Protein AF-A0A944JZV9-F1 (afdb_monomer)

Radius of gyration: 23.69 Å; Cα contacts (8 Å, |Δi|>4): 90; chains: 1; bounding box: 76×32×78 Å

Secondary structure (DSSP, 8-state):
--------------THHHHHHHHHHHHHHHHHHHHHHHHTHHHHHHHHHHHHS-TT-PPPHHHHHHHHHHHHHHHHHHHHHHHTS-TTT--HHHHHHHHHHHHHHHH-S-TTSSSHHHHHHHHHHHHHHHHHHHHT-----S----

Structure (mmCIF, N/CA/C/O backbone):
data_AF-A0A944JZV9-F1
#
_entry.id   AF-A0A944JZV9-F1
#
loop_
_atom_site.group_PDB
_atom_site.id
_atom_site.type_symbol
_atom_site.label_atom_id
_atom_site.label_alt_id
_atom_site.label_comp_id
_atom_site.label_asym_id
_atom_site.label_entity_id
_atom_site.label_seq_id
_atom_site.pdbx_PDB_ins_code
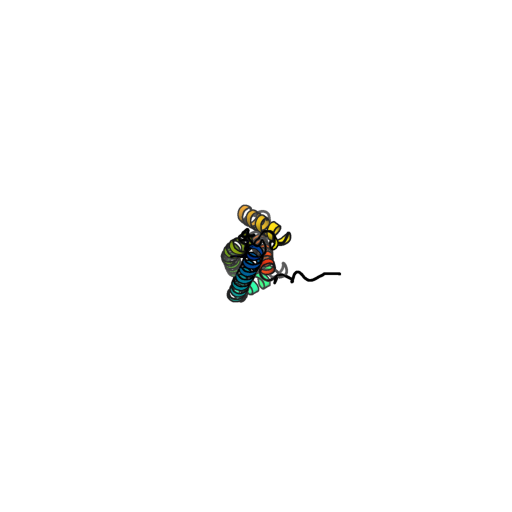_atom_site.Cartn_x
_atom_site.Cartn_y
_atom_site.Cartn_z
_atom_site.occupancy
_atom_site.B_iso_or_equiv
_atom_site.auth_seq_id
_atom_site.auth_comp_id
_atom_site.auth_asym_id
_atom_site.auth_atom_id
_atom_site.pdbx_PDB_model_num
ATOM 1 N N . MET A 1 1 ? -58.603 -4.829 57.679 1.00 36.94 1 MET A N 1
ATOM 2 C CA . MET A 1 1 ? -57.868 -5.885 56.950 1.00 36.94 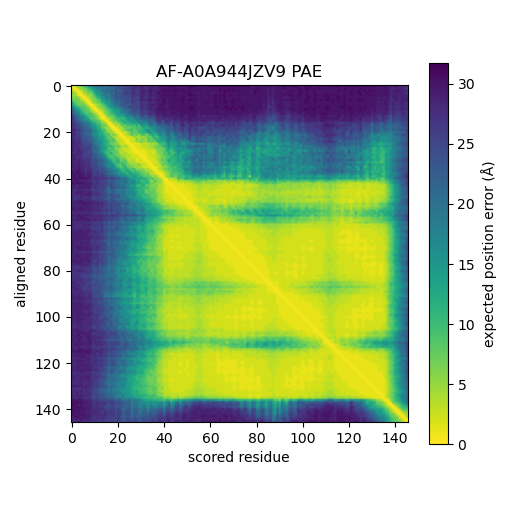1 MET A CA 1
ATOM 3 C C . MET A 1 1 ? -58.111 -5.607 55.468 1.00 36.94 1 MET A C 1
ATOM 5 O O . MET A 1 1 ? -59.273 -5.615 55.103 1.00 36.94 1 MET A O 1
ATOM 9 N N . THR A 1 2 ? -57.180 -5.231 54.589 1.00 39.47 2 THR A N 1
ATOM 10 C CA . THR A 1 2 ? -55.712 -5.109 54.643 1.00 39.47 2 THR A CA 1
ATOM 11 C C . THR A 1 2 ? -55.269 -4.317 53.385 1.00 39.47 2 THR A C 1
ATOM 13 O O . THR A 1 2 ? -55.852 -4.495 52.322 1.00 39.47 2 THR A O 1
ATOM 16 N N . GLU A 1 3 ? -54.308 -3.410 53.574 1.00 35.59 3 GLU A N 1
ATOM 17 C CA . GLU A 1 3 ? -53.279 -2.805 52.689 1.00 35.59 3 GLU A CA 1
ATOM 18 C C . GLU A 1 3 ? -53.262 -2.976 51.140 1.00 35.59 3 GLU A C 1
ATOM 20 O O . GLU A 1 3 ? -53.234 -4.077 50.599 1.00 35.59 3 GLU A O 1
ATOM 25 N N . THR A 1 4 ? -53.076 -1.843 50.440 1.00 48.94 4 THR A N 1
ATOM 26 C CA . THR A 1 4 ? -52.330 -1.648 49.158 1.00 48.94 4 THR A CA 1
ATOM 27 C C . THR A 1 4 ? -50.806 -1.698 49.458 1.00 48.94 4 THR A C 1
ATOM 29 O O . THR A 1 4 ? -50.494 -1.322 50.589 1.00 48.94 4 THR A O 1
ATOM 32 N N . PRO A 1 5 ? -49.814 -2.018 48.564 1.00 61.91 5 PRO A N 1
ATOM 33 C CA . PRO A 1 5 ? -49.722 -1.698 47.117 1.00 61.91 5 PRO A CA 1
ATOM 34 C C . PRO A 1 5 ? -48.903 -2.697 46.230 1.00 61.91 5 PRO A C 1
ATOM 36 O O . PRO A 1 5 ? -48.445 -3.722 46.717 1.00 61.91 5 PRO A O 1
ATOM 39 N N . ARG A 1 6 ? -48.677 -2.404 44.926 1.00 39.75 6 ARG A N 1
ATOM 40 C CA . ARG A 1 6 ? -47.337 -2.186 44.289 1.00 39.75 6 ARG A CA 1
ATOM 41 C C . ARG A 1 6 ? -47.358 -2.292 42.750 1.00 39.75 6 ARG A C 1
ATOM 43 O O . ARG A 1 6 ? -47.843 -3.254 42.168 1.00 39.75 6 ARG A O 1
ATOM 50 N N . ALA A 1 7 ? -46.726 -1.304 42.121 1.00 50.09 7 ALA A N 1
ATOM 51 C CA . ALA A 1 7 ? -46.381 -1.234 40.707 1.00 50.09 7 ALA A CA 1
ATOM 52 C C . ALA A 1 7 ? -45.308 -2.261 40.277 1.00 50.09 7 ALA A C 1
ATOM 54 O O . ALA A 1 7 ? -44.372 -2.544 41.026 1.00 50.09 7 ALA A O 1
ATOM 55 N N . ARG A 1 8 ? -45.390 -2.721 39.023 1.00 46.44 8 ARG A N 1
ATOM 56 C CA . ARG A 1 8 ? -44.278 -3.178 38.163 1.00 46.44 8 ARG A CA 1
ATOM 57 C C . ARG A 1 8 ? -44.655 -2.696 36.759 1.00 46.44 8 ARG A C 1
ATOM 59 O O . ARG A 1 8 ? -45.693 -3.086 36.253 1.00 46.44 8 ARG A O 1
ATOM 66 N N . GLY A 1 9 ? -43.989 -1.723 36.153 1.00 38.88 9 GLY A N 1
ATOM 67 C CA . GLY A 1 9 ? -42.551 -1.652 35.941 1.00 38.88 9 GLY A CA 1
ATOM 68 C C . GLY A 1 9 ? -42.339 -1.845 34.442 1.00 38.88 9 GLY A C 1
ATOM 69 O O . GLY A 1 9 ? -42.088 -2.961 34.001 1.00 38.88 9 GLY A O 1
ATOM 70 N N . GLN A 1 10 ? -42.538 -0.772 33.668 1.00 40.03 10 GLN A N 1
ATOM 71 C CA . GLN A 1 10 ? -42.099 -0.696 32.275 1.00 40.03 10 GLN A CA 1
ATOM 72 C C . GLN A 1 10 ? -40.613 -1.052 32.232 1.00 40.03 10 GLN A C 1
ATOM 74 O O . GLN A 1 10 ? -39.799 -0.414 32.900 1.00 40.03 10 GLN A O 1
ATOM 79 N N . VAL A 1 11 ? -40.265 -2.077 31.457 1.00 44.16 11 VAL A N 1
ATOM 80 C CA . VAL A 1 11 ? -38.877 -2.364 31.108 1.00 44.16 11 VAL A CA 1
ATOM 81 C C . VAL A 1 11 ? -38.456 -1.268 30.136 1.00 44.16 11 VAL A C 1
ATOM 83 O O . VAL A 1 11 ? -38.674 -1.364 28.932 1.00 44.16 11 VAL A O 1
ATOM 86 N N . ALA A 1 12 ? -37.926 -0.173 30.676 1.00 38.59 12 ALA A N 1
ATOM 87 C CA . ALA A 1 12 ? -37.184 0.795 29.893 1.00 38.59 12 ALA A CA 1
ATOM 88 C C . ALA A 1 12 ? -35.928 0.078 29.384 1.00 38.59 12 ALA A C 1
ATOM 90 O O . ALA A 1 12 ? -34.961 -0.098 30.127 1.00 38.59 12 ALA A O 1
ATOM 91 N N . SER A 1 13 ? -35.964 -0.394 28.136 1.00 43.56 13 SER A N 1
ATOM 92 C CA . SER A 1 13 ? -34.763 -0.802 27.414 1.00 43.56 13 SER A CA 1
ATOM 93 C C . SER A 1 13 ? -33.809 0.386 27.419 1.00 43.56 13 SER A C 1
ATOM 95 O O . SER A 1 13 ? -34.057 1.403 26.773 1.00 43.56 13 SER A O 1
ATOM 97 N N . ARG A 1 14 ? -32.758 0.281 28.233 1.00 41.41 14 ARG A N 1
ATOM 98 C CA . ARG A 1 14 ? -31.725 1.300 28.376 1.00 41.41 14 ARG A CA 1
ATOM 99 C C . ARG A 1 14 ? -31.050 1.505 27.014 1.00 41.41 14 ARG A C 1
ATOM 101 O O . ARG A 1 14 ? -30.467 0.554 26.500 1.00 41.41 14 ARG A O 1
ATOM 108 N N . PRO A 1 15 ? -31.062 2.719 26.441 1.00 46.97 15 PRO A N 1
ATOM 109 C CA . PRO A 1 15 ? -30.333 3.011 25.205 1.00 46.97 15 PRO A CA 1
ATOM 110 C C . PRO A 1 15 ? -28.800 2.984 25.375 1.00 46.97 15 PRO A C 1
ATOM 112 O O . PRO A 1 15 ? -28.084 3.063 24.383 1.00 46.97 15 PRO A O 1
ATOM 115 N N . ASN A 1 16 ? -28.289 2.831 26.604 1.00 45.12 16 ASN A N 1
ATOM 116 C CA . ASN A 1 16 ? -26.858 2.918 26.914 1.00 45.12 16 ASN A CA 1
ATOM 117 C C . ASN A 1 16 ? -26.060 1.639 26.599 1.00 45.12 16 ASN A C 1
ATOM 119 O O . ASN A 1 16 ? -24.905 1.715 26.208 1.00 45.12 16 ASN A O 1
ATOM 123 N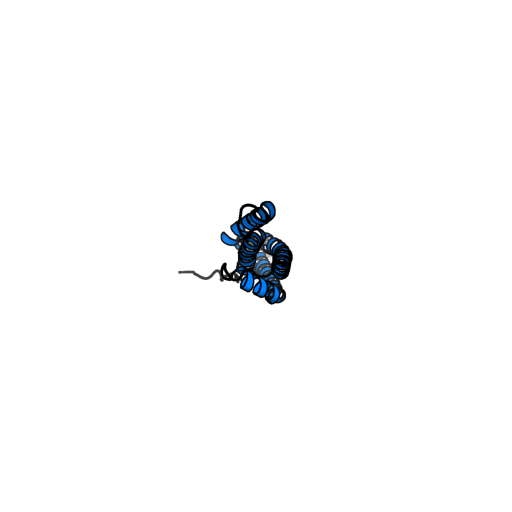 N . GLU A 1 17 ? -26.680 0.459 26.696 1.00 40.16 17 GLU A N 1
ATOM 124 C CA . GLU A 1 17 ? -25.961 -0.827 26.599 1.00 40.16 17 GLU A CA 1
ATOM 125 C C . GLU A 1 17 ? -25.497 -1.155 25.168 1.00 40.16 17 GLU A C 1
ATOM 127 O O . GLU A 1 17 ? -24.546 -1.902 24.954 1.00 40.16 17 GLU A O 1
ATOM 132 N N . ARG A 1 18 ? -26.158 -0.572 24.160 1.00 45.72 18 ARG A N 1
ATOM 133 C CA . ARG A 1 18 ? -25.833 -0.800 22.745 1.00 45.72 18 ARG A CA 1
ATOM 134 C C . ARG A 1 18 ? -24.648 0.045 22.275 1.00 45.72 18 ARG A C 1
ATOM 136 O O . ARG A 1 18 ? -23.863 -0.430 21.462 1.00 45.72 18 ARG A O 1
ATOM 143 N N . ALA A 1 19 ? -24.530 1.272 22.782 1.00 44.44 19 ALA A N 1
ATOM 144 C CA . ALA A 1 19 ? -23.432 2.178 22.455 1.00 44.44 19 ALA A CA 1
ATOM 145 C C . ALA A 1 19 ? -22.128 1.736 23.137 1.00 44.44 19 ALA A C 1
ATOM 147 O O . ALA A 1 19 ? -21.094 1.670 22.474 1.00 44.44 19 ALA A O 1
ATO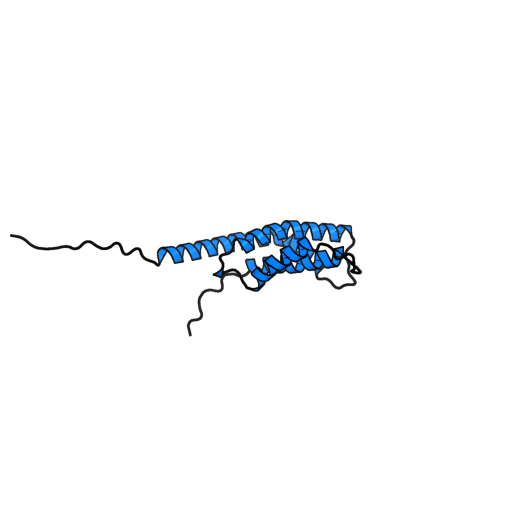M 148 N N . ASP A 1 20 ? -22.209 1.327 24.410 1.00 46.41 20 ASP A N 1
ATOM 149 C CA . ASP A 1 20 ? -21.059 0.833 25.178 1.00 46.41 20 ASP A CA 1
ATOM 150 C C . ASP A 1 20 ? -20.466 -0.447 24.554 1.00 46.41 20 ASP A C 1
ATOM 152 O O . ASP A 1 20 ? -19.251 -0.549 24.376 1.00 46.41 20 ASP A O 1
ATOM 156 N N . ASN A 1 21 ? -21.311 -1.381 24.096 1.00 47.19 21 ASN A N 1
ATOM 157 C CA . ASN A 1 21 ? -20.848 -2.582 23.386 1.00 47.19 21 ASN A CA 1
ATOM 158 C C . ASN A 1 21 ? -20.271 -2.279 21.994 1.00 47.19 21 ASN A C 1
ATOM 160 O O . ASN A 1 21 ? -19.355 -2.964 21.543 1.00 47.19 21 ASN A O 1
ATOM 164 N N . SER A 1 22 ? -20.784 -1.262 21.296 1.00 44.06 22 SER A N 1
ATOM 165 C CA . SER A 1 22 ? -20.278 -0.890 19.969 1.00 44.06 22 SER A CA 1
ATOM 166 C C . SER A 1 22 ? -18.896 -0.239 20.050 1.00 44.06 22 SER A C 1
ATOM 168 O O . SER A 1 22 ? -18.033 -0.528 19.223 1.00 44.06 22 SER A O 1
ATOM 170 N N . ALA A 1 23 ? -18.665 0.600 21.062 1.00 46.84 23 ALA A N 1
ATOM 171 C CA . ALA A 1 23 ? -17.369 1.227 21.308 1.00 46.84 23 ALA A CA 1
ATOM 172 C C . ALA A 1 23 ? -16.314 0.209 21.774 1.00 46.84 23 ALA A C 1
ATOM 174 O O . ALA A 1 23 ? -15.176 0.249 21.307 1.00 46.84 23 ALA A O 1
ATOM 175 N N . ALA A 1 24 ? -16.698 -0.742 22.634 1.00 48.91 24 ALA A N 1
ATOM 176 C CA . ALA A 1 24 ? -15.818 -1.826 23.068 1.00 48.91 24 ALA A CA 1
ATOM 177 C C . ALA A 1 24 ? -15.379 -2.718 21.890 1.00 48.91 24 ALA A C 1
ATOM 179 O O . ALA A 1 24 ? -14.185 -2.960 21.722 1.00 48.91 24 ALA A O 1
ATOM 180 N N . ASN A 1 25 ? -16.312 -3.105 21.013 1.00 52.38 25 ASN A N 1
ATOM 181 C CA . ASN A 1 25 ? -16.006 -3.899 19.816 1.00 52.38 25 ASN A CA 1
ATOM 182 C C . ASN A 1 25 ? -15.117 -3.146 18.816 1.00 52.38 25 ASN A C 1
ATOM 184 O O . ASN A 1 25 ? -14.249 -3.741 18.184 1.00 52.38 25 ASN A O 1
ATOM 188 N N . ALA A 1 26 ? -15.316 -1.834 18.671 1.00 48.06 26 ALA A N 1
ATOM 189 C CA . ALA A 1 26 ? -14.486 -1.001 17.808 1.00 48.06 26 ALA A CA 1
ATOM 190 C C . ALA A 1 26 ? -13.055 -0.843 18.357 1.00 48.06 26 ALA A C 1
ATOM 192 O O . ALA A 1 26 ? -12.098 -0.842 17.586 1.00 48.06 26 ALA A O 1
ATOM 193 N N . SER A 1 27 ? -12.906 -0.764 19.683 1.00 48.56 27 SER A N 1
ATOM 194 C CA . SER A 1 27 ? -11.610 -0.728 20.372 1.00 48.56 27 SER A CA 1
ATOM 195 C C . SER A 1 27 ? -10.861 -2.063 20.262 1.00 48.56 27 SER A C 1
ATOM 197 O O . SER A 1 27 ? -9.672 -2.087 19.952 1.00 48.56 27 SER A O 1
ATOM 199 N N . GLU A 1 28 ? -11.563 -3.188 20.424 1.00 51.06 28 GLU A N 1
ATOM 200 C CA . GLU A 1 28 ? -10.990 -4.527 20.251 1.00 51.06 28 GLU A CA 1
ATOM 201 C C . GLU A 1 28 ? -10.582 -4.785 18.792 1.00 51.06 28 GLU A C 1
ATOM 203 O O . GLU A 1 28 ? -9.477 -5.264 18.532 1.00 51.06 28 GLU A O 1
ATOM 208 N N . ALA A 1 29 ? -11.412 -4.368 17.828 1.00 50.53 29 ALA A N 1
ATOM 209 C CA . ALA A 1 29 ? -11.058 -4.392 16.412 1.00 50.53 29 ALA A CA 1
ATOM 210 C C . ALA A 1 29 ? -9.818 -3.529 16.134 1.00 50.53 29 ALA A C 1
ATOM 212 O O . ALA A 1 29 ? -8.878 -4.006 15.505 1.00 50.53 29 ALA A O 1
ATOM 213 N N . ALA A 1 30 ? -9.756 -2.300 16.653 1.00 49.84 30 ALA A N 1
ATOM 214 C CA . ALA A 1 30 ? -8.590 -1.431 16.498 1.00 49.84 30 ALA A CA 1
ATOM 215 C C . ALA A 1 30 ? -7.312 -2.046 17.097 1.00 49.84 30 ALA A C 1
ATOM 217 O O . ALA A 1 30 ? -6.248 -1.959 16.486 1.00 49.84 30 ALA A O 1
ATOM 218 N N . HIS A 1 31 ? -7.410 -2.728 18.243 1.00 49.19 31 HIS A N 1
ATOM 219 C CA . HIS A 1 31 ? -6.270 -3.385 18.884 1.00 49.19 31 HIS A CA 1
ATOM 220 C C . HIS A 1 31 ? -5.751 -4.581 18.070 1.00 49.19 31 HIS A C 1
ATOM 222 O O . HIS A 1 31 ? -4.556 -4.662 17.790 1.00 49.19 31 HIS A O 1
ATOM 228 N N . VAL A 1 32 ? -6.641 -5.464 17.602 1.00 53.28 32 VAL A N 1
ATOM 229 C CA . VAL A 1 32 ? -6.276 -6.603 16.735 1.00 53.28 32 VAL A CA 1
ATOM 230 C C . VAL A 1 32 ? -5.652 -6.120 15.419 1.00 53.28 32 VAL A C 1
ATOM 232 O O . VAL A 1 32 ? -4.692 -6.716 14.921 1.00 53.28 32 VAL A O 1
ATOM 235 N N . LEU A 1 33 ? -6.158 -5.013 14.871 1.00 51.12 33 LEU A N 1
ATOM 236 C CA . LEU A 1 33 ? -5.637 -4.381 13.660 1.00 51.12 33 LEU A CA 1
ATOM 237 C C . LEU A 1 33 ? -4.243 -3.777 13.880 1.00 51.12 33 LEU A C 1
ATOM 239 O O . LEU A 1 33 ? -3.357 -3.978 13.046 1.00 51.12 33 LEU A O 1
ATOM 243 N N . ALA A 1 34 ? -4.013 -3.113 15.015 1.00 53.59 34 ALA A N 1
ATOM 244 C CA . ALA A 1 34 ? -2.715 -2.555 15.383 1.00 53.59 34 ALA A CA 1
ATOM 245 C C . ALA A 1 34 ? -1.638 -3.645 15.540 1.00 53.59 34 ALA A C 1
ATOM 247 O O . ALA A 1 3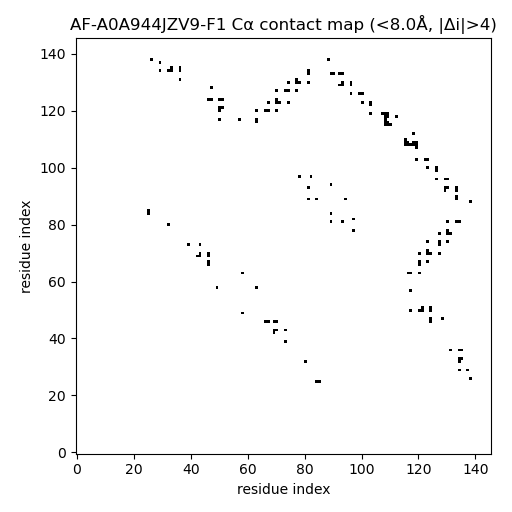4 ? -0.574 -3.543 14.928 1.00 53.59 34 ALA A O 1
ATOM 248 N N . THR A 1 35 ? -1.932 -4.740 16.250 1.00 53.25 35 THR A N 1
ATOM 249 C CA . THR A 1 35 ? -0.995 -5.870 16.407 1.00 53.25 35 THR A CA 1
ATOM 250 C C . THR A 1 35 ? -0.691 -6.553 15.072 1.00 53.25 35 THR A C 1
ATOM 252 O O . THR A 1 35 ? 0.444 -6.933 14.790 1.00 53.25 35 THR A O 1
ATOM 255 N N . ALA A 1 36 ? -1.688 -6.671 14.191 1.00 52.62 36 ALA A N 1
ATOM 256 C CA . ALA A 1 36 ? -1.472 -7.232 12.866 1.00 52.62 36 ALA A CA 1
ATOM 257 C C . ALA A 1 36 ? -0.590 -6.315 11.994 1.00 52.62 36 ALA A C 1
ATOM 259 O O . ALA A 1 36 ? 0.170 -6.801 11.157 1.00 52.62 36 ALA A O 1
ATOM 260 N N . VAL A 1 37 ? -0.670 -4.988 12.148 1.00 57.25 37 VAL A N 1
ATOM 261 C CA . VAL A 1 37 ? 0.229 -4.036 11.468 1.00 57.25 37 VAL A CA 1
ATOM 262 C C . VAL A 1 37 ? 1.682 -4.184 11.946 1.00 57.25 37 VAL A C 1
ATOM 264 O O . VAL A 1 37 ? 2.584 -4.065 11.117 1.00 57.25 37 VAL A O 1
ATOM 267 N N . GLU A 1 38 ? 1.920 -4.507 13.220 1.00 59.50 38 GLU A N 1
ATOM 268 C CA . GLU A 1 38 ? 3.271 -4.718 13.770 1.00 59.50 38 GLU A CA 1
ATOM 269 C C . GLU A 1 38 ? 3.975 -5.950 13.177 1.00 59.50 38 GLU A C 1
ATOM 271 O O . GLU A 1 38 ? 5.117 -5.836 12.731 1.00 59.50 38 GLU A O 1
ATOM 276 N N . ASP A 1 39 ? 3.284 -7.090 13.054 1.00 57.53 39 ASP A N 1
ATOM 277 C CA . ASP A 1 39 ? 3.834 -8.322 12.449 1.00 57.53 39 ASP A CA 1
ATOM 278 C C . ASP A 1 39 ? 4.187 -8.139 10.955 1.00 57.53 39 ASP A C 1
ATOM 280 O O . ASP A 1 39 ? 5.136 -8.712 10.423 1.00 57.53 39 ASP A O 1
ATOM 284 N N . ARG A 1 40 ? 3.462 -7.244 10.271 1.00 65.88 40 ARG A N 1
ATOM 285 C CA . ARG A 1 40 ? 3.678 -6.871 8.858 1.00 65.88 40 ARG A CA 1
ATOM 286 C C . ARG A 1 40 ? 4.667 -5.713 8.684 1.00 65.88 40 ARG A C 1
ATOM 288 O O . ARG A 1 40 ? 4.995 -5.342 7.552 1.00 65.88 40 ARG A O 1
ATOM 295 N N . GLY A 1 41 ? 5.113 -5.119 9.789 1.00 68.81 41 GLY A N 1
ATOM 296 C CA . GLY A 1 41 ? 5.804 -3.837 9.813 1.00 68.81 41 GLY A CA 1
ATOM 297 C C . GLY A 1 41 ? 7.157 -3.865 9.111 1.00 68.81 41 GLY A C 1
ATOM 298 O O . GLY A 1 41 ? 7.488 -2.911 8.414 1.00 68.81 41 GLY A O 1
ATOM 299 N N . SER A 1 42 ? 7.920 -4.957 9.231 1.00 71.62 42 SER A N 1
ATOM 300 C CA . SER A 1 42 ? 9.282 -5.034 8.679 1.00 71.62 42 SER A CA 1
ATOM 301 C C . SER A 1 42 ? 9.301 -5.017 7.143 1.00 71.62 42 SER A C 1
ATOM 303 O O . SER A 1 42 ? 9.985 -4.187 6.536 1.00 71.62 42 SER A O 1
ATOM 305 N N . ASP A 1 43 ? 8.480 -5.857 6.507 1.00 79.50 43 ASP A N 1
ATOM 306 C CA . ASP A 1 43 ? 8.412 -5.975 5.045 1.00 79.50 43 ASP A CA 1
ATOM 307 C C . ASP A 1 43 ? 7.840 -4.708 4.391 1.00 79.50 43 ASP A C 1
ATOM 309 O O . ASP A 1 43 ? 8.346 -4.227 3.369 1.00 79.50 43 ASP A O 1
ATOM 313 N N . LEU A 1 44 ? 6.801 -4.127 5.002 1.00 83.88 44 LEU A N 1
ATOM 314 C CA . LEU A 1 44 ? 6.210 -2.872 4.543 1.00 83.88 44 LEU A CA 1
ATOM 315 C C . LEU A 1 44 ? 7.163 -1.691 4.729 1.00 83.88 44 LEU A C 1
ATOM 317 O O . LEU A 1 44 ? 7.305 -0.881 3.813 1.00 83.88 44 LEU A O 1
ATOM 321 N N . LEU A 1 45 ? 7.859 -1.603 5.864 1.00 80.06 45 LEU A N 1
ATOM 322 C CA . LEU A 1 45 ? 8.824 -0.536 6.124 1.00 80.06 45 LEU A CA 1
ATOM 323 C C . LEU A 1 45 ? 9.980 -0.569 5.120 1.00 80.06 45 LEU A C 1
ATOM 325 O O . LEU A 1 45 ? 10.371 0.479 4.597 1.00 80.06 45 LEU A O 1
ATOM 329 N N . ALA A 1 46 ? 10.494 -1.759 4.801 1.00 81.25 46 ALA A N 1
ATOM 330 C CA . ALA A 1 46 ? 11.513 -1.931 3.773 1.00 81.25 46 ALA A CA 1
ATOM 331 C C . ALA A 1 46 ? 11.011 -1.456 2.397 1.00 81.25 46 ALA A C 1
ATOM 333 O O . ALA A 1 46 ? 11.682 -0.659 1.734 1.00 81.25 46 ALA A O 1
ATOM 334 N N . ALA A 1 47 ? 9.805 -1.874 1.992 1.00 84.56 47 ALA A N 1
ATOM 335 C CA . ALA A 1 47 ? 9.197 -1.444 0.734 1.00 84.56 47 ALA A CA 1
ATOM 336 C C . ALA A 1 47 ? 8.975 0.078 0.685 1.00 84.56 47 ALA A C 1
ATOM 338 O O . ALA A 1 47 ? 9.323 0.718 -0.309 1.00 84.56 47 ALA A O 1
ATOM 339 N N . PHE A 1 48 ? 8.461 0.685 1.759 1.00 86.38 48 PHE A N 1
ATOM 340 C CA . PHE A 1 48 ? 8.272 2.133 1.848 1.00 86.38 48 PHE A CA 1
ATOM 341 C C . PHE A 1 48 ? 9.592 2.887 1.748 1.00 86.38 48 PHE A C 1
ATOM 343 O O . PHE A 1 48 ? 9.674 3.862 1.005 1.00 86.38 48 PHE A O 1
ATOM 350 N N . THR A 1 49 ? 10.630 2.425 2.442 1.00 82.38 49 THR A N 1
ATOM 351 C CA . THR A 1 49 ? 11.943 3.080 2.458 1.00 82.38 49 THR A CA 1
ATOM 352 C C . THR A 1 49 ? 12.538 3.144 1.053 1.00 82.38 49 THR A C 1
ATOM 354 O O . THR A 1 49 ? 12.954 4.210 0.597 1.00 82.38 49 THR A O 1
ATOM 357 N N . VAL A 1 50 ? 12.506 2.024 0.325 1.00 83.50 50 VAL A N 1
ATOM 358 C CA . VAL A 1 50 ? 13.029 1.936 -1.045 1.00 83.50 50 VAL A CA 1
ATOM 359 C C . VAL A 1 50 ? 12.167 2.740 -2.019 1.00 83.50 50 VAL A C 1
ATOM 361 O O . VAL A 1 50 ? 12.673 3.554 -2.791 1.00 83.50 50 VAL A O 1
ATOM 364 N N . LEU A 1 51 ? 10.846 2.565 -1.977 1.00 86.94 51 LEU A N 1
ATOM 365 C CA . LEU A 1 51 ? 9.943 3.153 -2.967 1.00 86.94 51 LEU A CA 1
ATOM 366 C C . LEU A 1 51 ? 9.636 4.628 -2.711 1.00 86.94 51 LEU A C 1
ATOM 368 O O . LEU A 1 51 ? 9.192 5.319 -3.619 1.00 86.94 51 LEU A O 1
ATOM 372 N N . ARG A 1 52 ? 9.891 5.167 -1.519 1.00 80.94 52 ARG A N 1
ATOM 373 C CA . ARG A 1 52 ? 9.812 6.615 -1.260 1.00 80.94 52 ARG A CA 1
ATOM 374 C C . ARG A 1 52 ? 11.118 7.343 -1.558 1.00 80.94 52 ARG A C 1
ATOM 376 O O . ARG A 1 52 ? 11.085 8.572 -1.636 1.00 80.94 52 ARG A O 1
ATOM 383 N N . GLY A 1 53 ? 12.209 6.608 -1.780 1.00 78.31 53 GLY A N 1
ATOM 384 C CA . GLY A 1 53 ? 13.535 7.142 -2.079 1.00 78.31 53 GLY A CA 1
ATOM 385 C C . GLY A 1 53 ? 13.583 8.065 -3.308 1.00 78.31 53 GLY A C 1
ATOM 386 O O . GLY A 1 53 ? 12.624 8.143 -4.082 1.00 78.31 53 GLY A O 1
ATOM 387 N N . PRO A 1 54 ? 14.672 8.822 -3.489 1.00 79.06 54 PRO A N 1
ATOM 388 C CA . PRO A 1 54 ? 14.809 9.778 -4.585 1.00 79.06 54 PRO A CA 1
ATOM 389 C C . PRO A 1 54 ? 14.861 9.115 -5.973 1.00 79.06 54 PRO A C 1
ATOM 391 O O . PRO A 1 54 ? 15.258 7.962 -6.117 1.00 79.06 54 PRO A O 1
ATOM 394 N N . MET A 1 55 ? 14.501 9.886 -7.013 1.00 71.56 55 MET A N 1
ATOM 395 C CA . MET A 1 55 ? 14.321 9.389 -8.391 1.00 71.56 55 MET A CA 1
ATOM 396 C C . MET A 1 55 ? 15.589 8.790 -9.047 1.00 71.56 55 MET A C 1
ATOM 398 O O . MET A 1 55 ? 15.492 8.071 -10.033 1.00 71.56 55 MET A O 1
ATOM 402 N N . HIS A 1 56 ? 16.780 9.054 -8.510 1.00 74.69 56 HIS A N 1
ATOM 403 C CA . HIS A 1 56 ? 18.039 8.496 -9.019 1.00 74.69 56 HIS A CA 1
ATOM 404 C C . HIS A 1 56 ? 18.420 7.152 -8.369 1.00 74.69 56 HIS A C 1
ATOM 406 O O . HIS A 1 56 ? 19.401 6.542 -8.778 1.00 74.69 56 HIS A O 1
ATOM 412 N N . LEU A 1 57 ? 17.658 6.686 -7.372 1.00 82.19 57 LEU A N 1
ATOM 413 C CA . LEU A 1 57 ? 17.874 5.415 -6.670 1.00 82.19 57 LEU A CA 1
ATOM 414 C C . LEU A 1 57 ? 16.805 4.385 -7.045 1.00 82.19 57 LEU A C 1
ATOM 416 O O . LEU A 1 57 ? 16.262 3.700 -6.179 1.00 82.19 57 LEU A O 1
ATOM 420 N N . VAL A 1 58 ? 16.472 4.299 -8.337 1.00 83.44 58 VAL A N 1
ATOM 421 C CA . VAL A 1 58 ? 15.562 3.263 -8.840 1.00 83.44 58 VAL A CA 1
ATOM 422 C C . VAL A 1 58 ? 16.141 1.900 -8.430 1.00 83.44 58 VAL A C 1
ATOM 424 O O . VAL A 1 58 ? 17.293 1.616 -8.771 1.00 83.44 58 VAL A O 1
ATOM 427 N N . PRO A 1 59 ? 15.398 1.057 -7.694 1.00 84.31 59 PRO A N 1
ATOM 428 C CA . PRO A 1 59 ? 15.864 -0.285 -7.376 1.00 84.31 59 PRO A CA 1
ATOM 429 C C . PRO A 1 59 ? 16.003 -1.123 -8.651 1.00 84.31 59 PRO A C 1
ATOM 431 O O . PRO A 1 59 ? 15.349 -0.861 -9.663 1.00 84.31 59 PRO A O 1
ATOM 434 N N . ASP A 1 60 ? 16.828 -2.167 -8.590 1.00 90.75 60 ASP A N 1
ATOM 435 C CA . ASP A 1 60 ? 16.894 -3.134 -9.681 1.00 90.75 60 ASP A CA 1
ATOM 436 C C . ASP A 1 60 ? 15.512 -3.781 -9.933 1.00 90.75 60 ASP A C 1
ATOM 438 O O . ASP A 1 60 ? 14.681 -3.853 -9.016 1.00 90.75 60 ASP A O 1
ATOM 442 N N . PRO A 1 61 ? 15.238 -4.259 -11.162 1.00 90.62 61 PRO A N 1
ATOM 443 C CA . PRO A 1 61 ? 13.915 -4.762 -11.529 1.00 90.62 61 PRO A CA 1
ATOM 444 C C . PRO A 1 61 ? 13.405 -5.900 -10.637 1.00 90.62 61 PRO A C 1
ATOM 446 O O . PRO A 1 61 ? 12.207 -5.969 -10.361 1.00 90.62 61 PRO A O 1
ATOM 449 N N . THR A 1 62 ? 14.297 -6.770 -10.155 1.00 92.94 62 THR A N 1
ATOM 450 C CA . THR A 1 62 ? 13.934 -7.903 -9.297 1.00 92.94 62 THR A CA 1
ATOM 451 C C . THR A 1 62 ? 13.469 -7.416 -7.931 1.00 92.94 62 THR A C 1
ATOM 453 O O . THR A 1 62 ? 12.397 -7.813 -7.473 1.00 92.94 62 THR A O 1
ATOM 456 N N . LYS A 1 63 ? 14.213 -6.502 -7.297 1.00 90.62 63 LYS A N 1
ATOM 457 C CA . LYS A 1 63 ? 13.788 -5.886 -6.030 1.00 90.62 63 LYS A CA 1
ATOM 458 C C . LYS A 1 63 ? 12.518 -5.065 -6.188 1.00 90.62 63 LYS A C 1
ATOM 460 O O . LYS A 1 63 ? 11.644 -5.113 -5.327 1.00 90.62 63 LYS A O 1
ATOM 465 N N . LEU A 1 64 ? 12.380 -4.336 -7.295 1.00 92.19 64 LEU A N 1
ATOM 466 C CA . LEU A 1 64 ? 11.164 -3.583 -7.585 1.00 92.19 64 LEU A CA 1
ATOM 467 C C . LEU A 1 64 ? 9.940 -4.507 -7.663 1.00 92.19 64 LEU A C 1
ATOM 469 O O . LEU A 1 64 ? 8.905 -4.206 -7.064 1.00 92.19 64 LEU A O 1
ATOM 473 N N . ALA A 1 65 ? 10.065 -5.644 -8.351 1.00 93.69 65 ALA A N 1
ATOM 474 C CA . ALA A 1 65 ? 9.012 -6.650 -8.428 1.00 93.69 65 ALA A CA 1
ATOM 475 C C . ALA A 1 65 ? 8.691 -7.243 -7.047 1.00 93.69 65 ALA A C 1
ATOM 477 O O . ALA A 1 65 ? 7.520 -7.319 -6.681 1.00 93.69 65 ALA A O 1
ATOM 478 N N . GLN A 1 66 ? 9.710 -7.582 -6.250 1.00 93.62 66 GLN A N 1
ATOM 479 C CA . GLN A 1 66 ? 9.530 -8.082 -4.882 1.00 93.62 66 GLN A CA 1
ATOM 480 C C . GLN A 1 66 ? 8.757 -7.087 -4.010 1.00 93.62 66 GLN A C 1
ATOM 482 O O . GLN A 1 66 ? 7.735 -7.449 -3.433 1.00 93.62 66 GLN A O 1
ATOM 487 N N . HIS A 1 67 ? 9.173 -5.817 -3.973 1.00 91.69 67 HIS A N 1
ATOM 488 C CA . HIS A 1 67 ? 8.465 -4.791 -3.207 1.00 91.69 67 HIS A CA 1
ATOM 489 C C . HIS A 1 67 ? 7.038 -4.563 -3.713 1.00 91.69 67 HIS A C 1
ATOM 491 O O . HIS A 1 67 ? 6.134 -4.349 -2.909 1.00 91.69 67 HIS A O 1
ATOM 497 N N . THR A 1 68 ? 6.811 -4.646 -5.025 1.00 95.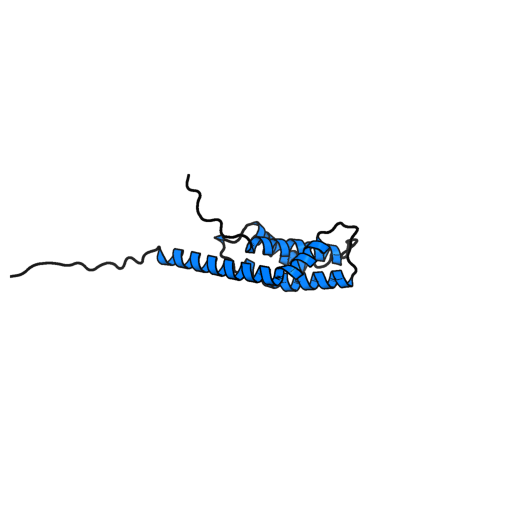12 68 THR A N 1
ATOM 498 C CA . THR A 1 68 ? 5.465 -4.534 -5.607 1.00 95.12 68 THR A CA 1
ATOM 499 C C . THR A 1 68 ? 4.567 -5.680 -5.139 1.00 95.12 68 THR A C 1
ATOM 501 O O . THR A 1 68 ? 3.449 -5.433 -4.694 1.00 95.12 68 THR A O 1
ATOM 504 N N . VAL A 1 69 ? 5.061 -6.922 -5.159 1.00 94.88 69 VAL A N 1
ATOM 505 C CA . VAL A 1 69 ? 4.325 -8.095 -4.655 1.00 94.88 69 VAL A CA 1
ATOM 506 C C . VAL A 1 69 ? 4.030 -7.961 -3.161 1.00 94.88 69 VAL A C 1
ATOM 508 O O . VAL A 1 69 ? 2.899 -8.205 -2.745 1.00 94.88 69 VAL A O 1
ATOM 511 N N . THR A 1 70 ? 5.006 -7.523 -2.361 1.00 91.75 70 THR A N 1
ATOM 512 C CA . THR A 1 70 ? 4.815 -7.241 -0.931 1.00 91.75 70 THR A CA 1
ATOM 513 C C . THR A 1 70 ? 3.698 -6.217 -0.721 1.00 91.75 70 THR A C 1
ATOM 515 O O . THR A 1 70 ? 2.761 -6.472 0.037 1.00 91.75 70 THR A O 1
ATOM 518 N N . LEU A 1 71 ? 3.737 -5.087 -1.432 1.00 93.38 71 LEU A N 1
ATOM 519 C CA . LEU A 1 71 ? 2.710 -4.049 -1.329 1.00 93.38 71 LEU A CA 1
ATOM 520 C C . LEU A 1 71 ? 1.326 -4.542 -1.745 1.00 93.38 71 LEU A C 1
ATOM 522 O O . LEU A 1 71 ? 0.354 -4.206 -1.078 1.00 93.38 71 LEU A O 1
ATOM 526 N N . LEU A 1 72 ? 1.222 -5.350 -2.801 1.00 95.06 72 LEU A N 1
ATOM 527 C CA . LEU A 1 72 ? -0.052 -5.931 -3.229 1.00 95.06 72 LEU A CA 1
ATOM 528 C C . LEU A 1 72 ? -0.607 -6.893 -2.175 1.00 95.06 72 LEU A C 1
ATOM 530 O O . LEU A 1 72 ? -1.755 -6.754 -1.755 1.00 95.06 72 LEU A O 1
ATOM 534 N N . LYS A 1 73 ? 0.224 -7.824 -1.694 1.00 91.69 73 LYS A N 1
ATOM 535 C CA . LYS A 1 73 ? -0.155 -8.822 -0.687 1.00 91.69 73 LYS A CA 1
ATOM 536 C C . LYS A 1 73 ? -0.660 -8.169 0.599 1.00 91.69 73 LYS A C 1
ATOM 538 O O . LYS A 1 73 ? -1.725 -8.526 1.098 1.00 91.69 73 LYS A O 1
ATOM 543 N N . HIS A 1 74 ? 0.102 -7.229 1.151 1.00 90.25 74 HIS A N 1
ATOM 544 C CA . HIS A 1 74 ? -0.278 -6.567 2.396 1.00 90.25 74 HIS A CA 1
ATOM 545 C C . HIS A 1 74 ? -1.364 -5.513 2.177 1.00 90.25 74 HIS A C 1
ATOM 547 O O . HIS A 1 74 ? -2.253 -5.385 3.013 1.00 90.25 74 HIS A O 1
ATOM 553 N N . GLY A 1 75 ? -1.331 -4.803 1.048 1.00 92.88 75 GLY A N 1
ATOM 554 C CA . GLY A 1 75 ? -2.317 -3.792 0.680 1.00 92.88 75 GLY A CA 1
ATOM 555 C C . GLY A 1 75 ? -3.728 -4.355 0.569 1.00 92.88 75 GLY A C 1
ATOM 556 O O . GLY A 1 75 ? -4.635 -3.775 1.150 1.00 92.88 75 GLY A O 1
ATOM 557 N N . HIS A 1 76 ? -3.911 -5.521 -0.062 1.00 93.44 76 HIS A N 1
ATOM 558 C CA . HIS A 1 76 ? -5.220 -6.182 -0.118 1.00 93.44 76 HIS A CA 1
ATOM 559 C C . HIS A 1 76 ? -5.813 -6.427 1.269 1.00 93.44 76 HIS A C 1
ATOM 561 O O . HIS A 1 76 ? -6.957 -6.066 1.528 1.00 93.44 76 HIS A O 1
ATOM 567 N N . ARG A 1 77 ? -5.010 -6.969 2.185 1.00 90.00 77 ARG A N 1
ATOM 568 C CA . ARG A 1 77 ? -5.465 -7.236 3.549 1.00 90.00 77 ARG A CA 1
ATOM 569 C C . ARG A 1 77 ? -5.749 -5.946 4.327 1.00 90.00 77 ARG A C 1
ATOM 571 O O . ARG A 1 77 ? -6.733 -5.866 5.045 1.00 90.00 77 ARG A O 1
ATOM 578 N N . LEU A 1 78 ? -4.922 -4.914 4.157 1.00 90.69 78 LEU A N 1
ATOM 579 C 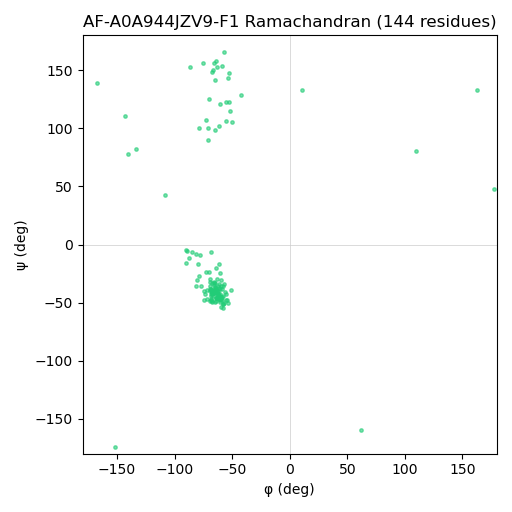CA . LEU A 1 78 ? -5.145 -3.605 4.782 1.00 90.69 78 LEU A CA 1
ATOM 580 C C . LEU A 1 78 ? -6.413 -2.916 4.256 1.00 90.69 78 LEU A C 1
ATOM 582 O O . LEU A 1 78 ? -7.082 -2.220 5.009 1.00 90.69 78 LEU A O 1
ATOM 586 N N . VAL A 1 79 ? -6.758 -3.113 2.982 1.00 94.38 79 VAL A N 1
ATOM 587 C CA . VAL A 1 79 ? -8.009 -2.614 2.394 1.00 94.38 79 VAL A CA 1
ATOM 588 C C . VAL A 1 79 ? -9.215 -3.273 3.044 1.00 94.38 79 VAL A C 1
ATOM 590 O O . VAL A 1 79 ? -10.148 -2.565 3.405 1.00 94.38 79 VAL A O 1
ATOM 593 N N . GLU A 1 80 ? -9.195 -4.595 3.220 1.00 91.88 80 GLU A N 1
ATOM 594 C CA . GLU A 1 80 ? -10.266 -5.326 3.913 1.00 91.88 80 GLU A CA 1
ATOM 595 C C . GLU A 1 80 ? -10.440 -4.817 5.347 1.00 91.88 80 GLU A C 1
ATOM 597 O O . GLU A 1 80 ? -11.552 -4.525 5.778 1.00 91.88 80 GLU A O 1
ATOM 602 N N . GLU A 1 81 ? -9.328 -4.637 6.056 1.00 90.06 81 GLU A N 1
ATOM 603 C CA . GLU A 1 81 ? -9.298 -4.133 7.427 1.00 90.06 81 GLU A CA 1
ATOM 604 C C . GLU A 1 81 ? -9.831 -2.695 7.536 1.00 90.06 81 GLU A C 1
ATOM 606 O O . GLU A 1 81 ? -10.668 -2.409 8.388 1.00 90.06 81 GLU A O 1
ATOM 611 N N . VAL A 1 82 ? -9.405 -1.792 6.647 1.00 91.06 82 VAL A N 1
ATOM 612 C CA . VAL 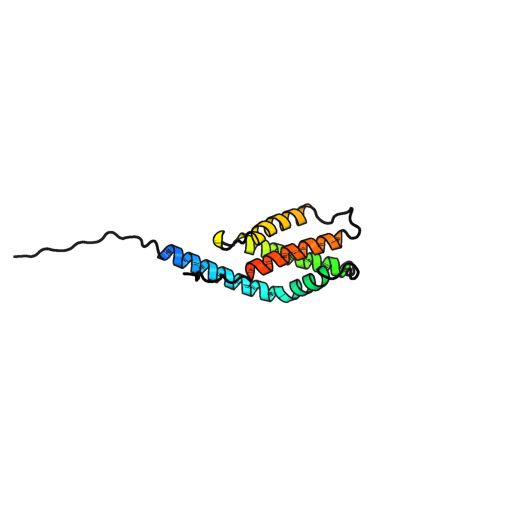A 1 82 ? -9.887 -0.402 6.613 1.00 91.06 82 VAL A CA 1
ATOM 613 C C . VAL A 1 82 ? -11.351 -0.321 6.177 1.00 91.06 82 VAL A C 1
ATOM 615 O O . VAL A 1 82 ? -12.098 0.489 6.717 1.00 91.06 82 VAL A O 1
ATOM 618 N N . ALA A 1 83 ? -11.783 -1.145 5.221 1.00 92.31 83 ALA A N 1
ATOM 619 C CA . ALA A 1 83 ? -13.170 -1.179 4.758 1.00 92.31 83 ALA A CA 1
ATOM 620 C C . ALA A 1 83 ? -14.133 -1.768 5.803 1.00 92.31 83 ALA A C 1
ATOM 622 O O . ALA A 1 83 ? -15.324 -1.471 5.761 1.00 92.31 83 ALA A O 1
ATOM 623 N N . ALA A 1 84 ? -13.625 -2.581 6.733 1.00 91.12 84 ALA A N 1
ATOM 624 C CA . ALA A 1 84 ? -14.388 -3.128 7.850 1.00 91.12 84 ALA A CA 1
ATOM 625 C C . ALA A 1 84 ? -14.529 -2.156 9.037 1.00 91.12 84 ALA A C 1
ATOM 627 O O . ALA A 1 84 ? -15.274 -2.452 9.974 1.00 91.12 84 ALA A O 1
ATOM 628 N N . LEU A 1 85 ? -13.831 -1.013 9.025 1.00 86.25 85 LEU A N 1
ATOM 629 C CA . LEU A 1 85 ? -13.968 -0.015 10.082 1.00 86.25 85 LEU A CA 1
ATOM 630 C C . LEU A 1 85 ? -15.384 0.593 10.088 1.00 86.25 85 LEU A C 1
ATOM 632 O O . LEU A 1 85 ? -15.926 0.892 9.020 1.00 86.25 85 LEU A O 1
ATOM 636 N N . PRO A 1 86 ? -15.955 0.863 11.277 1.00 87.38 86 PRO A N 1
ATOM 637 C CA . PRO A 1 86 ? -17.142 1.702 11.414 1.00 87.38 86 PRO A CA 1
ATOM 638 C C . PRO A 1 86 ? -16.960 3.064 10.730 1.00 87.38 86 PRO A C 1
ATOM 640 O O . PRO A 1 86 ? -15.855 3.619 10.705 1.00 87.38 86 PRO A O 1
ATOM 643 N N . GLU A 1 87 ? -18.044 3.631 10.195 1.00 84.75 87 GLU A N 1
ATOM 644 C CA . GLU A 1 87 ? -17.994 4.879 9.421 1.00 84.75 87 GLU A CA 1
ATOM 645 C C . GLU A 1 87 ? -17.426 6.051 10.236 1.00 84.75 87 GLU A C 1
ATOM 647 O O . GLU A 1 87 ? -16.747 6.922 9.681 1.00 84.75 87 GLU A O 1
ATOM 652 N N . GLU A 1 88 ? -17.649 6.033 11.549 1.00 83.94 88 GLU A N 1
ATOM 653 C CA . GLU A 1 88 ? -17.193 7.030 12.515 1.00 83.94 88 GLU A CA 1
ATOM 654 C C . GLU A 1 88 ? -15.671 7.003 12.705 1.00 83.94 88 GLU A C 1
ATOM 656 O O . GLU A 1 88 ? -15.059 8.036 12.976 1.00 83.94 88 GLU A O 1
ATOM 661 N N . LEU A 1 89 ? -15.048 5.834 12.526 1.00 81.00 89 LEU A N 1
ATOM 662 C CA . LEU A 1 89 ? -13.595 5.653 12.600 1.00 81.00 89 LEU A CA 1
ATOM 663 C C . LEU A 1 89 ? -12.916 5.845 11.238 1.00 81.00 89 LEU A C 1
ATOM 665 O O . LEU A 1 89 ? -11.702 6.058 11.151 1.00 81.00 89 LEU A O 1
ATOM 669 N N . LEU A 1 90 ? -13.690 5.811 10.153 1.00 85.38 90 LEU A N 1
ATOM 670 C CA . LEU A 1 90 ? -13.164 5.908 8.804 1.00 85.38 90 LEU A CA 1
ATOM 671 C C . LEU A 1 90 ? -12.844 7.362 8.433 1.00 85.38 90 LEU A C 1
ATOM 673 O O . LEU A 1 90 ? -13.697 8.157 8.041 1.00 85.38 90 LEU A O 1
ATOM 677 N N . THR A 1 91 ? -11.567 7.726 8.513 1.00 87.69 91 THR A N 1
ATOM 678 C CA . THR A 1 91 ? -11.121 9.083 8.161 1.00 87.69 91 THR A CA 1
ATOM 679 C C . THR A 1 91 ? -11.367 9.410 6.679 1.00 87.69 91 THR A C 1
ATOM 681 O O . THR A 1 91 ? -11.301 8.536 5.814 1.00 87.69 91 THR A O 1
ATOM 684 N N . VAL A 1 92 ? -11.541 10.699 6.347 1.00 91.06 92 VAL A N 1
ATOM 685 C CA . VAL A 1 92 ? -11.642 11.177 4.946 1.00 91.06 92 VAL A CA 1
ATOM 686 C C . VAL A 1 92 ? -10.479 10.665 4.091 1.00 91.06 92 VAL A C 1
ATOM 688 O O . VAL A 1 92 ? -10.669 10.262 2.946 1.00 91.06 92 VAL A O 1
ATOM 691 N N . ARG A 1 93 ? -9.273 10.635 4.667 1.00 90.06 93 ARG A N 1
ATOM 692 C CA . ARG A 1 93 ? -8.071 10.156 3.985 1.00 90.06 93 ARG A CA 1
ATOM 693 C C . ARG A 1 93 ? -8.104 8.647 3.736 1.00 90.06 93 ARG A C 1
ATOM 695 O O . ARG A 1 93 ? -7.678 8.221 2.671 1.00 90.06 93 ARG A O 1
ATOM 702 N N . ALA A 1 94 ? -8.623 7.857 4.675 1.00 89.44 94 ALA A N 1
ATOM 703 C CA . ALA A 1 94 ? -8.807 6.418 4.494 1.00 89.44 94 ALA A CA 1
ATOM 704 C C . ALA A 1 94 ? -9.846 6.116 3.401 1.00 89.44 94 ALA A C 1
ATOM 706 O O . ALA A 1 94 ? -9.581 5.288 2.534 1.00 89.44 94 ALA A O 1
ATOM 707 N N . ARG A 1 95 ? -10.968 6.857 3.363 1.00 93.19 95 ARG A N 1
ATOM 708 C CA . ARG A 1 95 ? -11.965 6.758 2.276 1.00 93.19 95 ARG A CA 1
ATOM 709 C C . ARG A 1 95 ? -11.358 7.072 0.910 1.00 93.19 95 ARG A C 1
ATOM 711 O O . ARG A 1 95 ? -11.548 6.312 -0.033 1.00 93.19 95 ARG A O 1
ATOM 718 N N . GLY A 1 96 ? -10.605 8.171 0.816 1.00 95.12 96 GLY A N 1
ATOM 719 C CA . GLY A 1 96 ? -9.861 8.523 -0.397 1.00 95.12 96 GLY A CA 1
ATOM 720 C C . GLY A 1 96 ? -8.874 7.427 -0.797 1.00 95.12 96 GLY A C 1
ATOM 721 O O . GLY A 1 96 ? -8.871 7.002 -1.944 1.00 95.12 96 GLY A O 1
ATOM 722 N N . GLY A 1 97 ? -8.134 6.879 0.171 1.00 95.19 97 GLY A N 1
ATOM 723 C CA . GLY A 1 97 ? -7.203 5.776 -0.052 1.00 95.19 97 GLY A CA 1
ATOM 724 C C . GLY A 1 97 ? -7.857 4.517 -0.627 1.00 95.19 97 GLY A C 1
ATOM 725 O O . GLY A 1 97 ? -7.263 3.882 -1.490 1.00 95.19 97 GLY A O 1
ATOM 726 N N . LEU A 1 98 ? -9.080 4.162 -0.206 1.00 96.56 98 LEU A N 1
ATOM 727 C CA . LEU A 1 98 ? -9.812 3.014 -0.767 1.00 96.56 98 LEU A CA 1
ATOM 728 C C . LEU A 1 98 ? -10.120 3.208 -2.257 1.00 96.56 98 LEU A C 1
ATOM 730 O O . LEU A 1 98 ? -9.982 2.271 -3.042 1.00 96.56 98 LEU A O 1
ATOM 734 N N . ARG A 1 99 ? -10.492 4.429 -2.653 1.00 96.81 99 ARG A N 1
ATOM 735 C CA . ARG A 1 99 ? -10.681 4.783 -4.063 1.00 96.81 99 ARG A CA 1
ATOM 736 C C . ARG A 1 99 ? -9.352 4.778 -4.816 1.00 96.81 99 ARG A C 1
ATOM 738 O O . ARG A 1 99 ? -9.251 4.127 -5.849 1.00 96.81 99 ARG A O 1
ATOM 745 N N . ASP A 1 100 ? -8.327 5.426 -4.267 1.00 96.75 100 ASP A N 1
ATOM 746 C CA . ASP A 1 100 ? -6.994 5.483 -4.875 1.00 96.75 100 ASP A CA 1
ATOM 747 C C . ASP A 1 100 ? -6.416 4.075 -5.087 1.00 96.75 100 ASP A C 1
ATOM 749 O O . ASP A 1 100 ? -5.751 3.818 -6.086 1.00 96.75 100 ASP A O 1
ATOM 753 N N . TRP A 1 101 ? -6.685 3.137 -4.174 1.00 97.19 101 TRP A N 1
ATOM 754 C CA . TRP A 1 101 ? -6.302 1.734 -4.322 1.00 97.19 101 TRP A CA 1
ATOM 755 C C . TRP A 1 101 ? -6.935 1.099 -5.558 1.00 97.19 101 TRP A C 1
ATOM 757 O O . TRP A 1 101 ? -6.230 0.492 -6.364 1.00 97.19 101 TRP A O 1
ATOM 767 N N . GLN A 1 102 ? -8.248 1.263 -5.729 1.00 97.06 102 GLN A N 1
ATOM 768 C CA . GLN A 1 102 ? -8.964 0.759 -6.901 1.00 97.06 102 GLN A CA 1
ATOM 769 C C . GLN A 1 102 ? -8.435 1.399 -8.188 1.00 97.06 102 GLN A C 1
ATOM 771 O O . GLN A 1 102 ? -8.150 0.683 -9.148 1.00 97.06 102 GLN A O 1
ATOM 776 N N . ASP A 1 103 ? -8.228 2.716 -8.183 1.00 96.19 103 ASP A N 1
ATOM 777 C CA . ASP A 1 103 ? -7.734 3.468 -9.337 1.00 96.19 103 ASP A CA 1
ATOM 778 C C . ASP A 1 103 ? -6.312 3.027 -9.731 1.00 96.19 103 ASP A C 1
ATOM 780 O O . ASP A 1 103 ? -6.025 2.813 -10.913 1.00 96.19 103 ASP A O 1
ATOM 784 N N . VAL A 1 104 ? -5.424 2.817 -8.752 1.00 95.88 104 VAL A N 1
ATOM 785 C CA . VAL A 1 104 ? -4.063 2.311 -8.988 1.00 95.88 104 VAL A CA 1
ATOM 786 C C . VAL A 1 104 ? -4.099 0.901 -9.571 1.00 95.88 104 VAL A C 1
ATOM 788 O O . VAL A 1 104 ? -3.402 0.642 -10.552 1.00 95.88 104 VAL A O 1
ATOM 791 N N . LEU A 1 105 ? -4.907 -0.009 -9.018 1.00 96.38 105 LEU A N 1
ATOM 792 C CA . LEU A 1 105 ? -5.023 -1.373 -9.544 1.00 96.38 105 LEU A CA 1
ATOM 793 C C . LEU A 1 105 ? -5.602 -1.409 -10.962 1.00 96.38 105 LEU A C 1
ATOM 795 O O . LEU A 1 105 ? -5.107 -2.168 -11.792 1.00 96.38 105 LEU A O 1
ATOM 799 N N . ALA A 1 106 ? -6.614 -0.587 -11.245 1.00 95.81 106 ALA A N 1
ATOM 800 C CA . ALA A 1 106 ? -7.244 -0.512 -12.559 1.00 95.81 106 ALA A CA 1
ATOM 801 C C . ALA A 1 106 ? -6.310 0.083 -13.622 1.00 95.81 106 ALA A C 1
ATOM 803 O O . ALA A 1 106 ? -6.293 -0.382 -14.760 1.00 95.81 106 ALA A O 1
ATOM 804 N N . THR A 1 107 ? -5.524 1.097 -13.251 1.00 93.19 107 THR A N 1
ATOM 805 C CA . THR A 1 107 ? -4.590 1.763 -14.170 1.00 93.19 107 THR A CA 1
ATOM 806 C C . THR A 1 107 ? -3.364 0.898 -14.455 1.00 93.19 107 THR A C 1
ATOM 808 O O . THR A 1 107 ? -2.883 0.854 -15.586 1.00 93.19 107 THR A O 1
ATOM 811 N N . GLY A 1 108 ? -2.842 0.209 -13.436 1.00 92.25 108 GLY A N 1
ATOM 812 C CA . GLY A 1 108 ? -1.588 -0.529 -13.549 1.00 92.25 108 GLY A CA 1
ATOM 813 C C . GLY A 1 108 ? -0.388 0.385 -13.859 1.00 92.25 108 GLY A C 1
ATOM 814 O O . GLY A 1 108 ? -0.421 1.592 -13.596 1.00 92.25 108 GLY A O 1
ATOM 815 N N . PRO A 1 109 ? 0.716 -0.171 -14.387 1.00 92.06 109 PRO A N 1
ATOM 816 C CA . PRO A 1 109 ? 1.878 0.627 -14.756 1.00 92.06 109 PRO A CA 1
ATOM 817 C C . PRO A 1 109 ? 1.625 1.523 -15.977 1.00 92.06 109 PRO A C 1
ATOM 819 O O . PRO A 1 109 ? 1.278 1.046 -17.055 1.00 92.06 109 PRO A O 1
ATOM 822 N N . ALA A 1 110 ? 1.863 2.827 -15.813 1.00 88.88 110 ALA A N 1
ATOM 823 C CA . ALA A 1 110 ? 1.707 3.834 -16.863 1.00 88.88 110 ALA A CA 1
ATOM 824 C C . ALA A 1 110 ? 2.804 3.696 -17.935 1.00 88.88 110 ALA A C 1
ATOM 826 O O . ALA A 1 110 ? 3.952 4.110 -17.727 1.00 88.88 110 ALA A O 1
ATOM 827 N N . MET A 1 111 ? 2.450 3.066 -19.059 1.00 85.94 111 MET A N 1
ATOM 828 C CA . MET A 1 111 ? 3.358 2.684 -20.155 1.00 85.94 111 MET A CA 1
ATOM 829 C C . MET A 1 111 ? 4.005 3.877 -20.872 1.00 85.94 111 MET A C 1
ATOM 831 O O . MET A 1 111 ? 5.034 3.719 -21.520 1.00 85.94 111 MET A O 1
ATOM 835 N N . ASP A 1 112 ? 3.414 5.062 -20.748 1.00 86.25 112 ASP A N 1
ATOM 836 C CA . ASP A 1 112 ? 3.894 6.335 -21.284 1.00 86.25 112 ASP A CA 1
ATOM 837 C C . ASP A 1 112 ? 4.909 7.044 -20.365 1.00 86.25 112 ASP A C 1
ATOM 839 O O . ASP A 1 112 ? 5.512 8.045 -20.754 1.00 86.25 112 ASP A O 1
ATOM 843 N N . SER A 1 113 ? 5.145 6.529 -19.154 1.00 83.25 113 SER A N 1
ATOM 844 C CA . SER A 1 113 ? 6.129 7.096 -18.228 1.00 83.25 113 SER A CA 1
ATOM 845 C C . SER A 1 113 ? 7.542 6.544 -18.456 1.00 83.25 113 SER A C 1
ATOM 847 O O . SER A 1 113 ? 7.732 5.395 -18.846 1.00 83.25 113 SER A O 1
ATOM 849 N N . ALA A 1 114 ? 8.562 7.338 -18.112 1.00 83.81 114 ALA A N 1
ATOM 850 C CA . ALA A 1 114 ? 9.966 6.913 -18.190 1.00 83.81 114 ALA A CA 1
ATOM 851 C C . ALA A 1 114 ? 10.290 5.693 -17.299 1.00 83.81 114 ALA A C 1
ATOM 853 O O . ALA A 1 114 ? 11.233 4.958 -17.580 1.00 83.81 114 ALA A O 1
ATOM 854 N N . PHE A 1 115 ? 9.509 5.469 -16.233 1.00 86.06 115 PHE A N 1
ATOM 855 C CA . PHE A 1 115 ? 9.662 4.337 -15.314 1.00 86.06 115 PHE A CA 1
ATOM 856 C C . PHE A 1 115 ? 8.281 3.791 -14.895 1.00 86.06 115 PHE A C 1
ATOM 858 O O . PHE A 1 115 ? 7.834 4.063 -13.773 1.00 86.06 115 PHE A O 1
ATOM 865 N N . PRO A 1 116 ? 7.602 3.007 -15.757 1.00 89.38 116 PRO A N 1
ATOM 866 C CA . PRO A 1 116 ? 6.217 2.561 -15.552 1.00 89.38 116 PRO A CA 1
ATOM 867 C C . PRO A 1 116 ? 6.039 1.775 -14.259 1.00 89.38 116 PRO A C 1
ATOM 869 O O . PRO A 1 116 ? 5.251 2.141 -13.386 1.00 89.38 116 PRO A O 1
ATOM 872 N N . ASN A 1 117 ? 6.847 0.726 -14.102 1.00 92.06 117 ASN A N 1
ATOM 873 C CA . ASN A 1 117 ? 6.775 -0.183 -12.962 1.00 92.06 117 ASN A CA 1
ATOM 874 C C . ASN A 1 117 ? 7.153 0.514 -11.658 1.00 92.06 117 ASN A C 1
ATOM 876 O O . ASN A 1 117 ? 6.605 0.211 -10.601 1.00 92.06 117 ASN A O 1
ATOM 880 N N . TRP A 1 118 ? 8.074 1.476 -11.724 1.00 90.94 118 TRP A N 1
ATOM 881 C CA . TRP A 1 118 ? 8.473 2.196 -10.530 1.00 90.94 118 TRP A CA 1
ATOM 882 C C . TRP A 1 118 ? 7.404 3.181 -10.086 1.00 90.94 118 TRP A C 1
ATOM 884 O O . TRP A 1 118 ? 7.017 3.171 -8.922 1.00 90.94 118 TRP A O 1
ATOM 894 N N . SER A 1 119 ? 6.881 3.986 -11.009 1.00 91.38 119 SER A N 1
ATOM 895 C CA . SER A 1 119 ? 5.797 4.931 -10.729 1.00 91.38 119 SER A CA 1
ATOM 896 C C . SER A 1 119 ? 4.579 4.216 -10.144 1.00 91.38 119 SER A C 1
ATOM 898 O O . SER A 1 119 ? 4.014 4.678 -9.151 1.00 91.38 119 SER A O 1
ATOM 900 N N . TYR A 1 120 ? 4.256 3.040 -10.685 1.00 94.44 120 TYR A N 1
ATOM 901 C CA . TYR A 1 120 ? 3.230 2.149 -10.156 1.00 94.44 120 TYR A CA 1
ATOM 902 C C . TYR A 1 120 ? 3.517 1.689 -8.721 1.00 94.44 120 TYR A C 1
ATOM 904 O O . TYR A 1 120 ? 2.704 1.915 -7.826 1.00 94.44 120 TYR A O 1
ATOM 912 N N . ALA A 1 121 ? 4.702 1.128 -8.461 1.00 94.06 121 ALA A N 1
ATOM 913 C CA . ALA A 1 121 ? 5.091 0.690 -7.122 1.00 94.06 121 ALA A CA 1
ATOM 914 C C . ALA A 1 121 ? 5.087 1.844 -6.100 1.00 94.06 121 ALA A C 1
ATOM 916 O O . ALA A 1 121 ? 4.692 1.664 -4.950 1.00 94.06 121 ALA A O 1
ATOM 917 N N . ARG A 1 122 ? 5.465 3.063 -6.512 1.00 93.81 122 ARG A N 1
ATOM 918 C CA . ARG A 1 122 ? 5.378 4.268 -5.668 1.00 93.81 122 ARG A CA 1
ATOM 919 C C . ARG A 1 122 ? 3.939 4.656 -5.350 1.00 93.81 122 ARG A C 1
ATOM 921 O O . ARG A 1 122 ? 3.671 5.109 -4.236 1.00 93.81 122 ARG A O 1
ATOM 928 N N . ALA A 1 123 ? 3.036 4.543 -6.321 1.00 94.31 123 ALA A N 1
ATOM 929 C CA . ALA A 1 123 ? 1.619 4.809 -6.113 1.00 94.31 123 ALA A CA 1
ATOM 930 C C . ALA A 1 123 ? 1.032 3.806 -5.111 1.00 94.31 123 ALA A C 1
ATOM 932 O O . ALA A 1 123 ? 0.472 4.230 -4.102 1.00 94.31 123 ALA A O 1
ATOM 933 N N . LEU A 1 124 ? 1.298 2.508 -5.304 1.00 95.75 124 LEU A N 1
ATOM 934 C CA . LEU A 1 124 ? 0.944 1.462 -4.341 1.00 95.75 124 LEU A CA 1
ATOM 935 C C . LEU A 1 124 ? 1.488 1.775 -2.942 1.00 95.75 124 LEU A C 1
ATOM 937 O O . LEU A 1 124 ? 0.726 1.789 -1.981 1.00 95.75 124 LEU A O 1
ATOM 941 N N . ALA A 1 125 ? 2.778 2.107 -2.819 1.00 93.94 125 ALA A N 1
ATOM 942 C CA . ALA A 1 125 ? 3.401 2.411 -1.530 1.00 93.94 125 ALA A CA 1
ATOM 943 C C . ALA A 1 125 ? 2.676 3.539 -0.774 1.00 93.94 125 ALA A C 1
ATOM 945 O O . ALA A 1 125 ? 2.439 3.422 0.424 1.00 93.94 125 ALA A O 1
ATOM 946 N N . ARG A 1 126 ? 2.282 4.617 -1.468 1.00 94.06 126 ARG A N 1
ATOM 947 C CA . ARG A 1 126 ? 1.562 5.757 -0.866 1.00 94.06 126 ARG A CA 1
ATOM 948 C C . ARG A 1 126 ? 0.179 5.374 -0.345 1.00 94.06 126 ARG A C 1
ATOM 950 O O . ARG A 1 126 ? -0.238 5.860 0.709 1.00 94.06 126 ARG A O 1
ATOM 957 N N . VAL A 1 127 ? -0.536 4.548 -1.102 1.00 95.19 127 VAL A N 1
ATOM 958 C CA . VAL A 1 127 ? -1.887 4.114 -0.741 1.00 95.19 127 VAL A CA 1
ATOM 959 C C . VAL A 1 127 ? -1.826 3.135 0.431 1.00 95.19 127 VAL A C 1
ATOM 961 O O . VAL A 1 127 ? -2.496 3.344 1.439 1.00 95.19 127 VAL A O 1
ATOM 964 N N . VAL A 1 128 ? -0.930 2.147 0.377 1.00 93.81 128 VAL A N 1
ATOM 965 C CA . VAL A 1 128 ? -0.722 1.181 1.468 1.00 93.81 128 VAL A CA 1
ATOM 966 C C . VAL A 1 128 ? -0.287 1.879 2.761 1.00 93.81 128 VAL A C 1
ATOM 968 O O . VAL A 1 128 ? -0.825 1.592 3.827 1.00 93.81 128 VAL A O 1
ATOM 971 N N . GLU A 1 129 ? 0.617 2.859 2.686 1.00 90.31 129 GLU A N 1
ATOM 972 C CA . GLU A 1 129 ? 1.019 3.674 3.843 1.00 90.31 129 GLU A CA 1
ATOM 973 C C . GLU A 1 129 ? -0.163 4.461 4.436 1.00 90.31 129 GLU A C 1
ATOM 975 O O . GLU A 1 129 ? -0.245 4.657 5.649 1.00 90.31 129 GLU A O 1
ATOM 980 N N . THR A 1 130 ? -1.104 4.903 3.596 1.00 91.88 130 THR A N 1
ATOM 981 C CA . THR A 1 130 ? -2.318 5.587 4.059 1.00 91.88 130 THR A CA 1
ATOM 982 C C . THR A 1 130 ? -3.195 4.655 4.893 1.00 91.88 130 THR A C 1
ATOM 984 O O . THR A 1 130 ? -3.704 5.091 5.925 1.00 91.88 130 THR A O 1
ATOM 987 N N . PHE A 1 131 ? -3.321 3.382 4.512 1.00 91.94 131 PHE A N 1
ATOM 988 C CA . PHE A 1 131 ? -4.058 2.391 5.299 1.00 91.94 131 PHE A CA 1
ATOM 989 C C . PHE A 1 131 ? -3.361 2.049 6.610 1.00 91.94 131 PHE A C 1
ATOM 991 O O . PHE A 1 131 ? -4.004 2.062 7.654 1.00 91.94 131 PHE A O 1
ATOM 998 N N . VAL A 1 132 ? -2.040 1.848 6.585 1.00 89.38 132 VAL A N 1
ATOM 999 C CA . VAL A 1 132 ? -1.247 1.634 7.808 1.00 89.38 132 VAL A CA 1
ATOM 1000 C C . VAL A 1 132 ? -1.475 2.777 8.801 1.00 89.38 132 VAL A C 1
ATOM 1002 O O . VAL A 1 132 ? -1.806 2.534 9.956 1.00 89.38 132 VAL A O 1
ATOM 1005 N N . LYS A 1 133 ? -1.401 4.032 8.343 1.00 85.75 133 LYS A N 1
ATOM 1006 C CA . LYS A 1 133 ? -1.655 5.209 9.191 1.00 85.75 133 LYS A CA 1
ATOM 1007 C C . LYS A 1 133 ? -3.099 5.313 9.672 1.00 85.75 133 LYS A C 1
ATOM 1009 O O . LYS A 1 133 ? -3.330 5.863 10.743 1.00 85.75 133 LYS A O 1
ATOM 1014 N N . ALA A 1 134 ? -4.064 4.851 8.879 1.00 86.50 134 ALA A N 1
ATOM 1015 C CA . ALA A 1 134 ? -5.466 4.841 9.280 1.00 86.50 134 ALA A CA 1
ATOM 1016 C C . ALA A 1 134 ? -5.713 3.846 10.422 1.00 86.50 134 ALA A C 1
ATOM 1018 O O . ALA A 1 134 ? -6.423 4.186 11.359 1.00 86.50 134 ALA A O 1
ATOM 1019 N N . LEU A 1 135 ? -5.082 2.670 10.366 1.00 85.06 135 LEU A N 1
ATOM 1020 C CA . LEU A 1 135 ? -5.209 1.617 11.379 1.00 85.06 135 LEU A CA 1
ATOM 1021 C C . LEU A 1 135 ? -4.370 1.874 12.638 1.00 85.06 135 LEU A C 1
ATOM 1023 O O . LEU A 1 135 ? -4.727 1.416 13.713 1.00 85.06 135 LEU A O 1
ATOM 1027 N N . GLN A 1 136 ? -3.268 2.619 12.520 1.00 81.44 136 GLN A N 1
ATOM 1028 C CA . GLN A 1 136 ? -2.426 3.013 13.658 1.00 81.44 136 GLN A CA 1
ATOM 1029 C C . GLN A 1 136 ? -2.993 4.177 14.479 1.00 81.44 136 GLN A C 1
ATOM 1031 O O . GLN A 1 136 ? -2.434 4.513 15.522 1.00 81.44 136 GLN A O 1
ATOM 1036 N N . ARG A 1 137 ? -4.061 4.840 14.020 1.00 69.06 137 ARG A N 1
ATOM 1037 C CA . ARG A 1 137 ? -4.728 5.851 14.840 1.00 69.06 137 ARG A CA 1
ATOM 1038 C C . ARG A 1 137 ? -5.493 5.144 15.951 1.00 69.06 137 ARG A C 1
ATOM 1040 O O . ARG A 1 137 ? -6.542 4.561 15.699 1.00 69.06 137 ARG A O 1
ATOM 1047 N N . GLU A 1 138 ? -4.981 5.242 17.175 1.00 50.59 138 GLU A N 1
ATOM 1048 C CA . GLU A 1 138 ? -5.810 5.029 18.357 1.00 50.59 138 GLU A CA 1
ATOM 1049 C C . GLU A 1 138 ? -7.042 5.945 18.266 1.00 50.59 138 GLU A C 1
ATOM 1051 O O . GLU A 1 138 ? -6.928 7.076 17.769 1.00 50.59 138 GLU A O 1
ATOM 1056 N N . PRO A 1 139 ? -8.226 5.492 18.714 1.00 45.28 139 PRO A N 1
ATOM 1057 C CA . PRO A 1 139 ? -9.353 6.388 18.882 1.00 45.28 139 PRO A CA 1
ATOM 1058 C C . PRO A 1 139 ? -8.941 7.437 19.916 1.00 45.28 139 PRO A C 1
ATOM 1060 O O . PRO A 1 139 ? -8.897 7.160 21.116 1.00 45.28 139 PRO A O 1
ATOM 1063 N N . GLU A 1 140 ? -8.595 8.641 19.451 1.00 44.19 140 GLU A N 1
ATOM 1064 C CA . GLU A 1 140 ? -8.475 9.796 20.329 1.00 44.19 140 GLU A CA 1
ATOM 1065 C C . GLU A 1 140 ? -9.783 9.876 21.115 1.00 44.19 140 GLU A C 1
ATOM 1067 O O . GLU A 1 140 ? -10.867 10.017 20.544 1.00 44.19 140 GLU A O 1
ATOM 1072 N N . HIS A 1 141 ? -9.658 9.680 22.427 1.00 38.56 141 HIS A N 1
ATOM 1073 C CA . HIS A 1 141 ? -10.744 9.746 23.384 1.00 38.56 141 HIS A CA 1
ATOM 1074 C C . HIS A 1 141 ? -11.652 10.935 23.064 1.00 38.56 141 HIS A C 1
ATOM 1076 O O . HIS A 1 141 ? -11.191 12.076 22.969 1.00 38.56 141 HIS A O 1
ATOM 1082 N N . GLY A 1 142 ? -12.957 10.663 22.974 1.00 38.03 142 GLY A N 1
ATOM 1083 C CA . GLY A 1 142 ? -13.976 11.677 23.195 1.00 38.03 142 GLY A CA 1
ATOM 1084 C C . GLY A 1 142 ? -13.661 12.377 24.513 1.00 38.03 142 GLY A C 1
ATOM 1085 O O . GLY A 1 142 ? -13.761 11.785 25.583 1.00 38.03 142 GLY A O 1
ATOM 1086 N N . GLY A 1 143 ? -13.158 13.600 24.417 1.00 39.47 143 GLY A N 1
ATOM 1087 C CA . GLY A 1 143 ? -12.502 14.234 25.549 1.00 39.47 143 GLY A CA 1
ATOM 1088 C C . GLY A 1 143 ? -11.947 15.605 25.212 1.00 39.47 143 GLY A C 1
ATOM 1089 O O . GLY A 1 143 ? -10.805 15.904 25.539 1.00 39.47 143 GLY A O 1
ATOM 1090 N N . ARG A 1 144 ? -12.753 16.447 24.564 1.00 30.72 144 ARG A N 1
ATOM 1091 C CA . ARG A 1 144 ? -12.678 17.895 24.783 1.00 30.72 144 ARG A CA 1
ATOM 1092 C C . ARG A 1 144 ? -14.086 18.436 24.959 1.00 30.72 144 ARG A C 1
ATOM 1094 O O . ARG A 1 144 ? -14.718 18.905 24.019 1.00 30.72 144 ARG A O 1
ATOM 1101 N N . GLU A 1 145 ? -14.563 18.291 26.190 1.00 38.00 145 GLU A N 1
ATOM 1102 C CA . GLU A 1 145 ? -15.383 19.335 26.789 1.00 38.00 145 GLU A CA 1
ATOM 1103 C C . GLU A 1 145 ? -14.512 20.586 27.002 1.00 38.00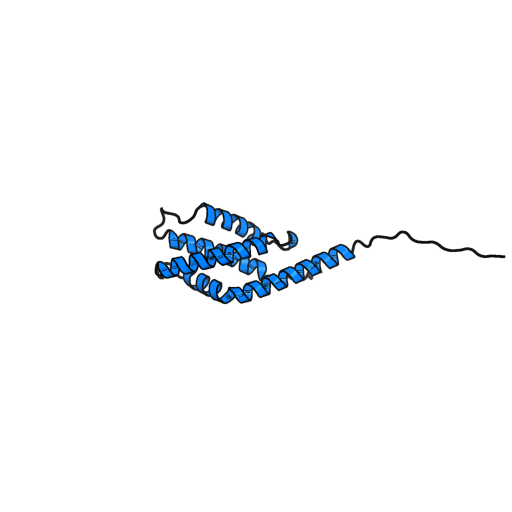 145 GLU A C 1
ATOM 1105 O O . GLU A 1 145 ? -13.308 20.464 27.262 1.00 38.00 145 GLU A O 1
ATOM 1110 N N . TRP A 1 146 ? -15.193 21.733 26.926 1.00 44.44 146 TRP A N 1
ATOM 1111 C CA . TRP A 1 146 ? -14.779 23.134 27.112 1.00 44.44 146 TRP A CA 1
ATOM 1112 C C . TRP A 1 146 ? -14.268 23.856 25.861 1.00 44.44 146 TRP A C 1
ATOM 1114 O O . TRP A 1 146 ? -13.060 23.791 25.541 1.00 44.44 146 TRP A O 1
#

Sequence (146 aa):
MTETPRARGQVASRPNERADNSAANASEAAHVLATAVEDRGSDLLAAFTVLRGPMHLVPDPTKLAQHTVTLLKHGHRLVEEVAALPEELLTVRARGGLRDWQDVLATGPAMDSAFPNWSYARALARVVETFVKALQREPEHGGREW

Mean predicted aligned error: 12.85 Å

Solvent-accessible surface area (backbone atoms only — not comparable to full-atom values): 8714 Å² total; per-residue (Å²): 140,81,84,86,90,85,91,84,78,82,82,74,79,66,80,59,65,62,55,56,52,51,52,50,52,51,50,52,51,44,50,58,47,37,56,55,47,58,79,48,36,63,66,52,50,53,34,43,58,56,53,71,46,62,89,88,58,70,66,57,72,68,58,47,50,52,39,38,51,51,46,50,63,54,31,55,56,43,49,56,56,59,69,68,46,55,75,91,74,51,45,74,66,44,57,50,31,57,52,51,46,52,53,49,65,74,63,49,52,48,82,90,47,99,50,23,67,56,57,34,39,33,52,49,44,57,34,40,52,43,42,53,56,53,48,64,52,70,82,76,68,93,78,78,83,136

pLDDT: mean 74.72, std 21.03, range [30.72, 97.19]

Nearest PDB structures (foldseek):
  5w93-assembly3_C  TM=5.809E-01  e=1.031E+00  Mus musculus
  1aep-assembly1_A  TM=2.626E-01  e=1.213E+00  Locusta migratoria

Foldseek 3Di:
DDDDDDDDDPPPPDPPVVVVVVVVVLQVLLVVLLVVCVVLVPLLVVLLVQLVDDPVSPDDPVVLVVSLVSLVVLVVVLLVSQVPHDPVLNDPLNVVLNVLVVVLVVCQFDPPDPCRSSVSSSSSSVSSVSSSVSSPDDPPDPDDDD